Protein AF-A0AAP4FE28-F1 (afdb_monomer_lite)

Sequence (82 aa):
VSLTEMVVLKPALNSFGRWDAEDHRKRVEQLITRMKEYGQLRFRVSLGNYFTGPGSIARSYRTAKTTMVVGKQRMPESRCYF

Organism: NCBI:txid156979

Secondar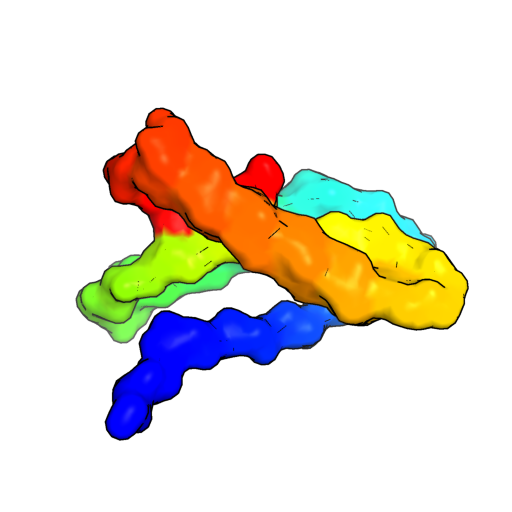y structure (DSSP, 8-state):
-----------SS-TTS---HHHHHHHHHHHHHHHHHH------EEPPPP--STTHHHHHHHHHHHHHHHHHHH-TT-SEE-

InterPro domains:
  IPR041522 CdaR, GGDEF-like domain [PF17853] (21-68)

pLDDT: mean 89.67, std 9.81, range [42.91, 97.31]

Radius of gyration: 13.63 Å; chains: 1; bounding box: 31×27×34 Å

Structure (mmCIF, N/CA/C/O backbone):
data_AF-A0AAP4FE28-F1
#
_entry.id   AF-A0AAP4FE28-F1
#
loop_
_atom_site.group_PDB
_atom_site.id
_atom_site.type_symbol
_atom_site.label_atom_id
_atom_site.label_alt_id
_atom_site.label_comp_id
_atom_site.label_asym_id
_atom_site.label_entity_id
_atom_site.label_seq_id
_atom_site.pdbx_PDB_ins_code
_atom_site.Cartn_x
_atom_site.Cartn_y
_atom_site.Cartn_z
_atom_site.occupancy
_atom_site.B_iso_or_equiv
_atom_site.auth_seq_id
_atom_site.auth_comp_id
_atom_site.auth_asym_id
_atom_site.auth_atom_id
_atom_site.pdbx_PDB_model_num
ATOM 1 N N . VAL A 1 1 ? -21.440 -11.691 4.097 1.00 42.91 1 VAL A N 1
ATOM 2 C CA . VAL A 1 1 ? -19.997 -11.358 4.218 1.00 42.91 1 VAL A CA 1
ATOM 3 C C . VAL A 1 1 ? -19.884 -9.837 4.201 1.00 42.91 1 VAL A C 1
ATOM 5 O O . VAL A 1 1 ? -20.503 -9.248 3.327 1.00 42.91 1 VAL A O 1
ATOM 8 N N . SER A 1 2 ? -19.221 -9.194 5.171 1.00 54.22 2 SER A N 1
ATOM 9 C CA . SER A 1 2 ? -19.060 -7.724 5.192 1.00 54.22 2 SER A CA 1
ATOM 10 C C . SER A 1 2 ? -17.740 -7.325 4.525 1.00 54.22 2 SER A C 1
ATOM 12 O O . SER A 1 2 ? -16.727 -7.985 4.755 1.00 54.22 2 SER A O 1
ATOM 14 N N . LEU A 1 3 ? -17.744 -6.275 3.697 1.00 64.06 3 LEU A N 1
ATOM 15 C CA . LEU A 1 3 ? -16.546 -5.751 3.035 1.00 64.06 3 LEU A CA 1
ATOM 16 C C . LEU A 1 3 ? -15.796 -4.831 4.015 1.00 64.06 3 LEU A C 1
ATOM 18 O O . LEU A 1 3 ? -16.013 -3.624 4.054 1.00 64.06 3 LEU A O 1
ATOM 22 N N . THR A 1 4 ? -14.955 -5.411 4.870 1.00 84.50 4 THR A N 1
ATOM 23 C CA . THR A 1 4 ? -14.222 -4.673 5.919 1.00 84.50 4 THR A CA 1
ATOM 24 C C . THR A 1 4 ? -12.843 -4.183 5.476 1.00 84.50 4 THR A C 1
ATOM 26 O O . THR A 1 4 ? -12.126 -3.562 6.262 1.00 84.50 4 THR A O 1
ATOM 29 N N . GLU A 1 5 ? -12.459 -4.458 4.228 1.00 88.12 5 GLU A N 1
ATOM 30 C CA . GLU A 1 5 ? -11.160 -4.106 3.664 1.00 88.12 5 GLU A CA 1
ATOM 31 C C . GLU A 1 5 ? -11.339 -3.302 2.375 1.00 88.12 5 GLU A C 1
ATOM 33 O O . GLU A 1 5 ? -12.093 -3.685 1.482 1.00 88.12 5 GLU A O 1
ATOM 38 N N . MET A 1 6 ? -10.604 -2.195 2.274 1.00 90.69 6 MET A N 1
ATOM 39 C CA . MET A 1 6 ? -10.508 -1.380 1.069 1.00 90.69 6 MET A CA 1
ATOM 40 C C . MET A 1 6 ? -9.050 -1.339 0.619 1.00 90.69 6 MET A C 1
ATOM 42 O O . MET A 1 6 ? -8.150 -1.115 1.429 1.00 90.69 6 MET A O 1
ATOM 46 N N . VAL A 1 7 ? -8.822 -1.535 -0.678 1.00 93.00 7 VAL A N 1
ATOM 4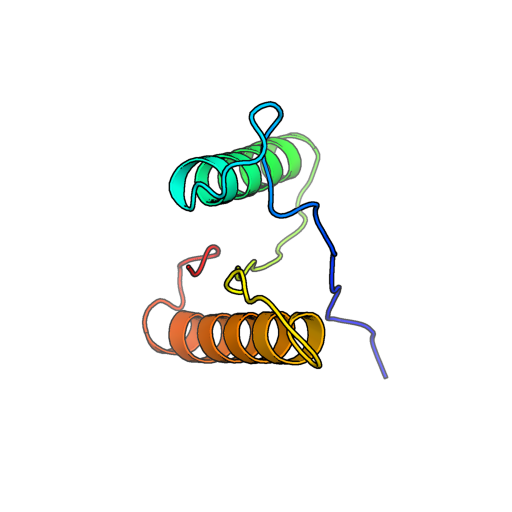7 C CA . VAL A 1 7 ? -7.497 -1.433 -1.297 1.00 93.00 7 VAL A CA 1
ATOM 48 C C . VAL A 1 7 ? -7.494 -0.222 -2.213 1.00 93.00 7 VAL A C 1
ATOM 50 O O . VAL A 1 7 ? -8.330 -0.118 -3.106 1.00 93.00 7 VAL A O 1
ATOM 53 N N . VAL A 1 8 ? -6.549 0.688 -1.992 1.00 92.56 8 VAL A N 1
ATOM 54 C CA . VAL A 1 8 ? -6.409 1.916 -2.778 1.00 92.56 8 VAL A CA 1
ATOM 55 C C . VAL A 1 8 ? -5.081 1.877 -3.515 1.00 92.56 8 VAL A C 1
ATOM 57 O O . VAL A 1 8 ? -4.030 1.698 -2.901 1.00 92.56 8 VAL A O 1
ATOM 60 N N . LEU A 1 9 ? -5.127 2.064 -4.832 1.00 93.19 9 LEU A N 1
ATOM 61 C CA . LEU A 1 9 ? -3.933 2.290 -5.635 1.00 93.19 9 LEU A CA 1
ATOM 62 C C . LEU A 1 9 ? -3.648 3.786 -5.705 1.00 93.19 9 LEU A C 1
ATOM 64 O O . LEU A 1 9 ? -4.534 4.596 -5.969 1.00 93.19 9 LEU A O 1
ATOM 68 N N . LYS A 1 10 ? -2.385 4.140 -5.489 1.00 91.25 10 LYS A N 1
ATOM 69 C CA . LYS A 1 10 ? -1.880 5.503 -5.597 1.00 91.25 10 LYS A CA 1
ATOM 70 C C . LYS A 1 10 ? -0.675 5.500 -6.540 1.00 91.25 10 LYS A C 1
ATOM 72 O O . LYS A 1 10 ? 0.138 4.578 -6.452 1.00 91.25 10 LYS A O 1
ATOM 77 N N . PRO A 1 11 ? -0.513 6.521 -7.399 1.00 91.12 11 PRO A N 1
ATOM 78 C CA . PRO A 1 11 ? 0.721 6.707 -8.150 1.00 91.12 11 PRO A CA 1
ATOM 79 C C . PRO A 1 11 ? 1.942 6.686 -7.223 1.00 91.12 11 PRO A C 1
ATOM 81 O O . PRO A 1 11 ? 1.983 7.407 -6.223 1.00 91.12 11 PRO A O 1
ATOM 84 N N . ALA A 1 12 ? 2.921 5.842 -7.550 1.00 91.19 12 ALA A N 1
ATOM 85 C CA . ALA A 1 12 ? 4.118 5.651 -6.733 1.00 91.19 12 ALA A CA 1
ATOM 86 C C . ALA A 1 12 ? 5.124 6.803 -6.875 1.00 91.19 12 ALA A C 1
ATOM 88 O O . ALA A 1 12 ? 5.914 7.046 -5.965 1.00 91.19 12 ALA A O 1
ATOM 89 N N . LEU A 1 13 ? 5.098 7.505 -8.006 1.00 93.50 13 LEU A N 1
ATOM 90 C CA . LEU A 1 13 ? 6.046 8.567 -8.311 1.00 93.50 13 LEU A CA 1
ATOM 91 C C . LEU A 1 13 ? 5.453 9.931 -7.958 1.00 93.50 13 LEU A C 1
ATOM 93 O O . LEU A 1 13 ? 4.262 10.179 -8.161 1.00 93.50 13 LEU A O 1
ATOM 97 N N . ASN A 1 14 ? 6.289 10.810 -7.417 1.00 89.94 14 ASN A N 1
ATOM 98 C CA . ASN A 1 14 ? 5.962 12.221 -7.251 1.00 89.94 14 ASN A CA 1
ATOM 99 C C . ASN A 1 14 ? 6.065 12.971 -8.595 1.00 89.94 14 ASN A C 1
ATOM 101 O O . ASN A 1 14 ? 6.418 12.390 -9.623 1.00 89.94 14 ASN A O 1
ATOM 105 N N . SER A 1 15 ? 5.792 14.277 -8.590 1.00 88.81 15 SER A N 1
ATOM 106 C CA . SER A 1 15 ? 5.843 15.122 -9.794 1.00 88.81 15 SER A CA 1
ATOM 107 C C . SER A 1 15 ? 7.218 15.166 -10.478 1.00 88.81 15 SER A C 1
ATOM 109 O O . SER A 1 15 ? 7.307 15.563 -11.632 1.00 88.81 15 SER A O 1
ATOM 111 N N . PHE A 1 16 ? 8.282 14.736 -9.791 1.00 92.06 16 PHE A N 1
ATOM 112 C CA . PHE A 1 16 ? 9.644 14.636 -10.324 1.00 92.06 16 PHE A CA 1
ATOM 113 C C . PHE A 1 16 ? 9.985 13.230 -10.843 1.00 92.06 16 PHE A C 1
ATOM 115 O O . PHE A 1 16 ? 11.147 12.948 -11.130 1.00 92.06 16 PHE A O 1
ATOM 122 N N . GLY A 1 17 ? 9.010 12.316 -10.906 1.00 92.19 17 GLY A N 1
ATOM 123 C CA . GLY A 1 17 ? 9.225 10.938 -11.348 1.00 92.19 17 GLY A CA 1
ATOM 124 C C . GLY A 1 17 ? 9.987 10.073 -10.340 1.00 92.19 17 GLY A C 1
ATOM 125 O O . GLY A 1 17 ? 10.494 9.015 -10.708 1.00 92.19 17 GLY A O 1
ATOM 126 N N . ARG A 1 18 ? 10.093 10.498 -9.072 1.00 93.00 18 ARG A N 1
ATOM 127 C CA . ARG A 1 18 ? 10.837 9.778 -8.028 1.00 93.00 18 ARG A CA 1
ATOM 128 C C . ARG A 1 18 ? 9.896 9.118 -7.034 1.00 93.00 18 ARG A C 1
ATOM 130 O O . ARG A 1 18 ? 8.848 9.667 -6.697 1.00 93.00 18 ARG A O 1
ATOM 137 N N . TRP A 1 19 ? 10.296 7.949 -6.547 1.00 92.50 19 TRP A N 1
ATOM 138 C CA . TRP A 1 19 ? 9.658 7.333 -5.393 1.00 92.50 19 TRP A CA 1
ATOM 139 C C . TRP A 1 19 ? 10.285 7.876 -4.107 1.00 92.50 19 TRP A C 1
ATOM 141 O O . TRP A 1 19 ? 11.507 7.926 -3.990 1.00 92.50 19 TRP A O 1
ATOM 151 N N . ASP A 1 20 ? 9.437 8.273 -3.163 1.00 93.31 20 ASP A N 1
ATOM 152 C CA . ASP A 1 20 ? 9.829 8.798 -1.857 1.00 93.31 20 ASP A CA 1
ATOM 153 C C . ASP A 1 20 ? 8.902 8.201 -0.792 1.00 93.31 20 ASP A C 1
ATOM 155 O O . ASP A 1 20 ? 7.721 8.548 -0.706 1.00 93.31 20 ASP A O 1
ATOM 159 N N . ALA A 1 21 ? 9.432 7.261 -0.007 1.00 90.88 21 ALA A N 1
ATOM 160 C C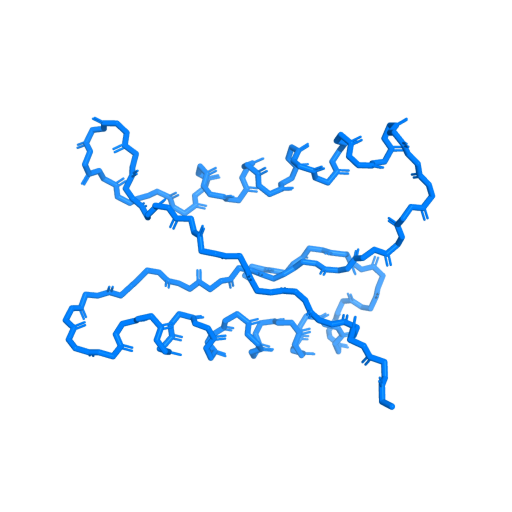A . ALA A 1 21 ? 8.685 6.571 1.041 1.00 90.88 21 ALA A CA 1
ATOM 161 C C . ALA A 1 21 ? 8.089 7.536 2.073 1.00 90.88 21 ALA A C 1
ATOM 163 O O . ALA A 1 21 ? 6.973 7.318 2.548 1.00 90.88 21 ALA A O 1
ATOM 164 N N . GLU A 1 22 ? 8.817 8.603 2.403 1.00 92.56 22 GLU A N 1
ATOM 165 C CA . GLU A 1 22 ? 8.424 9.530 3.455 1.00 92.56 22 GLU A CA 1
ATOM 166 C C . GLU A 1 22 ? 7.295 10.451 2.985 1.00 92.56 22 GLU A C 1
ATOM 168 O O . GLU A 1 22 ? 6.348 10.709 3.727 1.00 92.56 22 GLU A O 1
ATOM 173 N N . ASP A 1 23 ? 7.323 10.885 1.721 1.00 92.38 23 ASP A N 1
ATOM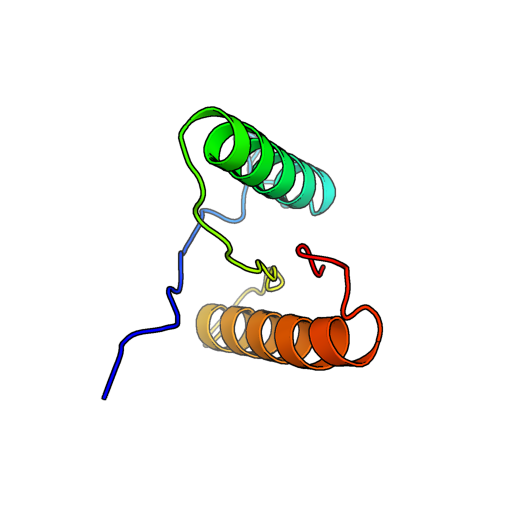 174 C CA . ASP A 1 23 ? 6.189 11.593 1.108 1.00 92.38 23 ASP A CA 1
ATOM 175 C C . ASP A 1 23 ? 4.920 10.720 1.117 1.00 92.38 23 ASP A C 1
ATOM 177 O O . ASP A 1 23 ? 3.831 11.186 1.466 1.00 92.38 23 ASP A O 1
ATOM 181 N N . HIS A 1 24 ? 5.036 9.425 0.804 1.00 91.44 24 HIS A N 1
ATOM 182 C CA . HIS A 1 24 ? 3.892 8.505 0.869 1.00 91.44 24 HIS A CA 1
ATOM 183 C C . HIS A 1 24 ? 3.367 8.321 2.292 1.00 91.44 24 HIS A C 1
ATOM 185 O O . HIS A 1 24 ? 2.149 8.356 2.495 1.00 91.44 24 HIS A O 1
ATOM 191 N N . ARG A 1 25 ? 4.261 8.190 3.277 1.00 92.19 25 ARG A N 1
ATOM 192 C CA . ARG A 1 25 ? 3.897 8.105 4.694 1.00 92.19 25 ARG A CA 1
ATOM 193 C C . ARG A 1 25 ? 3.153 9.357 5.157 1.00 92.19 25 ARG A C 1
ATOM 195 O O . ARG A 1 25 ? 2.035 9.246 5.662 1.00 92.19 25 ARG A O 1
ATOM 202 N N . LYS A 1 26 ? 3.714 10.545 4.902 1.00 92.44 26 LYS A N 1
ATOM 203 C CA . LYS A 1 26 ? 3.108 11.840 5.259 1.00 92.44 26 LYS A CA 1
ATOM 204 C C . LYS A 1 26 ? 1.709 12.002 4.676 1.00 92.44 26 LYS A C 1
ATOM 206 O O . LYS A 1 26 ? 0.809 12.499 5.346 1.00 92.44 26 LYS A O 1
ATOM 211 N N . ARG A 1 27 ? 1.486 11.547 3.442 1.00 89.56 27 ARG A N 1
ATOM 212 C CA . ARG A 1 27 ? 0.162 11.605 2.800 1.00 89.56 27 ARG A CA 1
ATOM 213 C C . ARG A 1 27 ? -0.866 10.700 3.473 1.00 89.56 27 ARG A C 1
ATOM 215 O O . ARG A 1 27 ? -2.026 11.093 3.587 1.00 89.56 27 ARG A O 1
ATOM 222 N N . VAL A 1 28 ? -0.465 9.512 3.928 1.00 90.25 28 VAL A N 1
ATOM 223 C CA . VAL A 1 28 ? -1.349 8.638 4.717 1.00 90.25 28 VAL A CA 1
ATOM 224 C C . VAL A 1 28 ? -1.668 9.272 6.064 1.00 90.25 28 VAL A C 1
ATOM 226 O O . VAL A 1 28 ? -2.826 9.282 6.473 1.00 90.25 28 VAL A O 1
ATOM 229 N N . GLU A 1 29 ? -0.672 9.845 6.734 1.00 90.12 29 GLU A N 1
ATOM 230 C CA . GLU A 1 29 ? -0.878 10.548 8.002 1.00 90.12 29 GLU A CA 1
ATOM 231 C C . GLU A 1 29 ? -1.845 11.732 7.833 1.00 90.12 29 GLU A C 1
ATOM 233 O O . GLU A 1 29 ? -2.798 11.852 8.600 1.00 90.12 29 GLU A O 1
ATOM 238 N N . GLN A 1 30 ? -1.698 12.533 6.773 1.00 90.06 30 GLN A N 1
ATOM 239 C CA . GLN A 1 30 ? -2.629 13.618 6.435 1.00 90.06 30 GLN A CA 1
ATOM 240 C C . GLN A 1 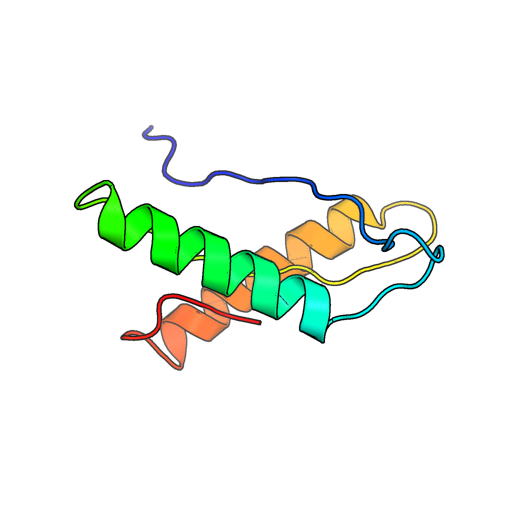30 ? -4.055 13.124 6.160 1.00 90.06 30 GLN A C 1
ATOM 242 O O . GLN A 1 30 ? -5.014 13.739 6.628 1.00 90.06 30 GLN A O 1
ATOM 247 N N . LEU A 1 31 ? -4.216 12.019 5.421 1.00 86.50 31 LEU A N 1
ATOM 248 C CA . LEU A 1 31 ? -5.526 11.403 5.189 1.00 86.50 31 LEU A CA 1
ATOM 249 C C . LEU A 1 31 ? -6.187 11.021 6.517 1.00 86.50 31 LEU A C 1
ATOM 251 O O . LEU A 1 31 ? -7.360 11.313 6.736 1.00 86.50 31 LEU A O 1
ATOM 255 N N . ILE A 1 32 ? -5.426 10.403 7.417 1.00 85.88 32 ILE A N 1
ATOM 256 C CA . ILE A 1 32 ? -5.923 9.966 8.722 1.00 85.88 32 ILE A CA 1
ATOM 257 C C . ILE A 1 32 ? -6.290 11.162 9.597 1.00 85.88 32 ILE A C 1
ATOM 259 O O . ILE A 1 32 ? -7.329 11.122 10.253 1.00 85.88 32 ILE A O 1
ATOM 263 N N . THR A 1 33 ? -5.483 12.225 9.596 1.00 87.19 33 THR A N 1
ATOM 264 C CA . THR A 1 33 ? -5.798 13.468 10.312 1.00 87.19 33 THR A CA 1
ATOM 265 C C . THR A 1 33 ? -7.121 14.057 9.830 1.00 87.19 33 THR A C 1
ATOM 267 O O . THR A 1 33 ? -8.015 14.253 10.647 1.00 87.19 33 THR A O 1
ATOM 270 N N . ARG A 1 34 ? -7.317 14.204 8.513 1.00 85.75 34 ARG A N 1
ATOM 271 C CA . ARG A 1 34 ? -8.590 14.697 7.955 1.00 85.75 34 ARG A CA 1
ATOM 272 C C . ARG A 1 34 ? -9.762 13.796 8.330 1.00 85.75 34 ARG A C 1
ATOM 274 O O . ARG A 1 34 ? -10.819 14.269 8.720 1.00 85.75 34 ARG A O 1
ATOM 281 N N . MET A 1 35 ? -9.592 12.479 8.262 1.00 80.00 35 MET A N 1
ATOM 282 C CA . MET A 1 35 ? -10.682 11.566 8.613 1.00 80.00 35 MET A CA 1
ATOM 283 C C . MET A 1 35 ? -11.060 11.623 10.098 1.00 80.00 35 MET A C 1
ATOM 285 O O . MET A 1 35 ? -12.224 11.396 10.415 1.00 80.00 35 MET A O 1
ATOM 289 N N . LYS A 1 36 ? -10.121 11.959 10.994 1.00 80.31 36 LYS A N 1
ATOM 290 C CA . LYS A 1 36 ? -10.431 12.235 12.407 1.00 80.31 36 LYS A CA 1
ATOM 291 C C . LYS A 1 36 ? -11.236 13.525 12.583 1.00 80.31 36 LYS A C 1
ATOM 293 O O . LYS A 1 36 ? -12.053 13.586 13.493 1.00 80.31 36 LYS A O 1
ATOM 298 N N . GLU A 1 37 ? -11.007 14.528 11.738 1.00 82.69 37 GLU A N 1
ATOM 299 C CA . GLU A 1 37 ? -11.729 15.808 11.772 1.00 82.69 37 GLU A CA 1
ATOM 300 C C . GLU A 1 37 ? -13.174 15.668 11.266 1.00 82.69 37 GLU A C 1
ATOM 302 O O . GLU A 1 37 ? -14.080 16.279 11.827 1.00 82.69 37 GLU A O 1
ATOM 307 N N . TYR A 1 38 ? -13.411 14.830 10.248 1.00 71.06 38 TYR A N 1
ATOM 308 C CA . TYR A 1 38 ? -14.720 14.698 9.590 1.00 71.06 38 TYR A CA 1
ATOM 309 C C . TYR A 1 38 ? -15.597 13.525 10.083 1.00 71.06 38 TYR A C 1
ATOM 311 O O . TYR A 1 38 ? -16.693 13.335 9.555 1.00 71.06 38 TYR A O 1
ATOM 319 N N . GLY A 1 39 ? -15.182 12.728 11.081 1.00 67.00 39 GLY A N 1
ATOM 320 C CA . GLY A 1 39 ? -16.060 11.698 11.659 1.00 67.00 39 GLY A CA 1
ATOM 321 C C . GLY A 1 39 ? -15.415 10.662 12.590 1.00 67.00 39 GLY A C 1
ATOM 322 O O . GLY A 1 39 ? -14.215 10.646 12.838 1.00 67.00 39 GLY A O 1
ATOM 323 N N . GLN A 1 40 ? -16.241 9.737 13.099 1.00 65.88 40 GLN A N 1
ATOM 324 C CA . GLN A 1 40 ? -15.840 8.667 14.032 1.00 65.88 40 GLN A CA 1
ATOM 325 C C . GLN A 1 40 ? -15.236 7.418 13.356 1.00 65.88 40 GLN A C 1
ATOM 327 O O . GLN A 1 40 ? -15.099 6.376 14.005 1.00 65.88 40 GLN A O 1
ATOM 332 N N . LEU A 1 41 ? -14.899 7.461 12.062 1.00 68.44 41 LEU A N 1
ATOM 333 C CA . LEU A 1 41 ? -14.534 6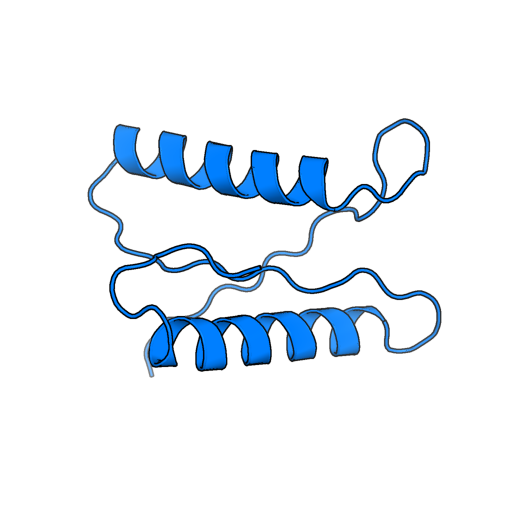.249 11.325 1.00 68.44 41 LEU A CA 1
ATOM 334 C C . LEU A 1 41 ? -13.213 5.653 11.848 1.00 68.44 41 LEU A C 1
ATOM 336 O O . LEU A 1 41 ? -12.132 6.224 11.695 1.00 68.44 41 LEU A O 1
ATOM 340 N N . ARG A 1 42 ? -13.295 4.475 12.477 1.00 78.19 42 ARG A N 1
ATOM 341 C CA . ARG A 1 42 ? -12.142 3.745 13.023 1.00 78.19 42 ARG A CA 1
ATOM 342 C C . ARG A 1 42 ? -11.633 2.740 11.996 1.00 78.19 42 ARG A C 1
ATOM 344 O O . ARG A 1 42 ? -12.097 1.607 11.952 1.00 78.19 42 ARG A O 1
ATOM 351 N N . PHE A 1 43 ? -10.653 3.143 11.197 1.00 85.12 43 PHE A N 1
ATOM 352 C CA . PHE A 1 43 ? -9.950 2.251 10.276 1.00 85.12 43 PHE A CA 1
ATOM 353 C C . PHE A 1 43 ? -8.456 2.200 10.611 1.00 85.12 43 PHE A C 1
ATOM 355 O O . PHE A 1 43 ? -7.912 3.071 11.295 1.00 85.12 43 PHE A O 1
ATOM 362 N N . ARG A 1 44 ? -7.810 1.127 10.157 1.00 90.69 44 ARG A N 1
ATOM 363 C CA . ARG A 1 44 ? -6.361 0.931 10.220 1.00 90.69 44 ARG A CA 1
ATOM 364 C C . ARG A 1 44 ? -5.820 0.988 8.798 1.00 90.69 44 ARG A C 1
ATOM 366 O O . ARG A 1 44 ? -6.470 0.476 7.887 1.00 90.69 44 ARG A O 1
ATOM 373 N N . VAL A 1 45 ? -4.640 1.568 8.617 1.00 93.62 45 VAL A N 1
ATOM 374 C CA . VAL A 1 45 ? -3.984 1.708 7.313 1.00 93.62 45 VAL A CA 1
ATOM 375 C C . VAL A 1 45 ? -2.617 1.046 7.343 1.00 93.62 45 VAL A C 1
ATOM 377 O O . VAL A 1 45 ? -1.873 1.171 8.313 1.00 93.62 45 VAL A O 1
ATOM 380 N N . SER A 1 46 ? -2.288 0.366 6.250 1.00 95.12 46 SER A N 1
ATOM 381 C CA . SER A 1 46 ? -0.954 -0.153 5.970 1.00 95.12 46 SER A CA 1
ATOM 382 C C . SER A 1 46 ? -0.504 0.286 4.585 1.00 95.12 46 SER A C 1
ATOM 384 O O . SER A 1 46 ? -1.318 0.252 3.658 1.00 95.12 46 SER A O 1
ATOM 386 N N . LEU A 1 47 ? 0.775 0.616 4.417 1.00 94.12 47 LEU A N 1
ATOM 387 C CA . LEU A 1 47 ? 1.344 0.852 3.090 1.00 94.12 47 LEU A CA 1
ATOM 388 C C . LEU A 1 47 ? 2.042 -0.388 2.537 1.00 94.12 47 LEU A C 1
ATOM 390 O O . LEU A 1 47 ? 2.689 -1.145 3.255 1.00 94.12 47 LEU A O 1
ATOM 394 N N . GLY A 1 48 ? 1.887 -0.579 1.229 1.00 93.62 48 GLY A N 1
ATOM 395 C CA . GLY A 1 48 ? 2.714 -1.487 0.446 1.00 93.62 48 GLY A CA 1
ATOM 396 C C . GLY A 1 48 ? 3.924 -0.760 -0.123 1.00 93.62 48 GLY A C 1
ATOM 397 O O . GLY A 1 48 ? 3.958 0.468 -0.186 1.00 93.62 48 GLY A O 1
ATOM 398 N N . ASN A 1 49 ? 4.904 -1.530 -0.584 1.00 93.56 49 ASN A N 1
ATOM 399 C CA . ASN A 1 49 ? 6.108 -0.980 -1.196 1.00 93.56 49 ASN A CA 1
ATOM 400 C C . ASN A 1 49 ? 5.954 -0.766 -2.704 1.00 93.56 49 ASN A C 1
ATOM 402 O O . ASN A 1 49 ? 5.095 -1.368 -3.358 1.00 93.56 49 ASN A O 1
ATOM 406 N N . TYR A 1 50 ? 6.810 0.092 -3.257 1.00 94.50 50 TYR A N 1
ATOM 407 C CA . TYR A 1 50 ? 6.944 0.261 -4.697 1.00 94.50 50 TYR A CA 1
ATOM 408 C C . TYR A 1 50 ? 7.843 -0.830 -5.276 1.00 94.50 50 TYR A C 1
ATOM 410 O O . TYR A 1 50 ? 8.931 -1.100 -4.773 1.00 94.50 50 TYR A O 1
ATOM 418 N N . PHE A 1 51 ? 7.374 -1.452 -6.353 1.00 95.12 51 PHE A N 1
ATOM 419 C CA . PHE A 1 51 ? 8.104 -2.461 -7.105 1.00 95.12 51 PHE A CA 1
ATOM 420 C C . PHE A 1 51 ? 7.998 -2.140 -8.593 1.00 95.12 51 PHE A C 1
ATOM 422 O O . PHE A 1 51 ? 6.999 -1.579 -9.043 1.00 95.12 51 PHE A O 1
ATOM 429 N N . THR A 1 52 ? 8.997 -2.547 -9.366 1.00 94.81 52 THR A N 1
ATOM 430 C CA . THR A 1 52 ? 8.991 -2.462 -10.829 1.00 94.81 52 THR A CA 1
ATOM 431 C C . THR A 1 52 ? 8.838 -3.851 -11.449 1.00 94.81 52 THR A C 1
ATOM 433 O O . THR A 1 52 ? 9.036 -4.873 -10.787 1.00 94.81 52 THR A O 1
ATOM 436 N N . GLY A 1 53 ? 8.455 -3.884 -12.726 1.00 96.00 53 GLY A N 1
ATOM 437 C CA . GLY A 1 53 ? 8.301 -5.116 -13.496 1.00 96.00 53 GLY A CA 1
ATOM 438 C C . GLY A 1 53 ? 6.963 -5.844 -13.293 1.00 96.00 53 GLY A C 1
ATOM 439 O O . GLY A 1 53 ? 6.074 -5.361 -12.580 1.00 96.00 53 GLY A O 1
ATOM 440 N N . PRO A 1 54 ? 6.794 -7.004 -13.952 1.00 97.19 54 PRO A N 1
ATOM 441 C CA . PRO A 1 54 ? 5.571 -7.796 -13.880 1.00 97.19 54 PRO A CA 1
ATOM 442 C C . PRO A 1 54 ? 5.217 -8.200 -12.444 1.00 97.19 54 PRO A C 1
ATOM 444 O O . PRO A 1 54 ? 6.075 -8.575 -11.646 1.00 97.19 54 PRO A O 1
ATOM 447 N N . GLY A 1 55 ? 3.930 -8.120 -12.099 1.00 96.38 55 GLY A N 1
ATOM 448 C CA . GLY A 1 55 ? 3.440 -8.494 -10.768 1.00 96.38 55 GLY A CA 1
ATOM 449 C C . GLY A 1 55 ? 3.779 -7.502 -9.647 1.00 96.38 55 GLY A C 1
ATOM 450 O O . GLY A 1 55 ? 3.510 -7.792 -8.480 1.00 96.38 55 GLY A O 1
ATOM 451 N N . SER A 1 56 ? 4.324 -6.327 -9.969 1.00 96.62 56 SER A N 1
ATOM 452 C CA . SER A 1 56 ? 4.656 -5.273 -9.001 1.00 96.62 56 SER A CA 1
ATOM 453 C C . SER A 1 56 ? 3.477 -4.869 -8.110 1.00 96.62 56 SER A C 1
ATOM 455 O O . SER A 1 56 ? 3.627 -4.801 -6.891 1.00 96.62 56 SER A O 1
ATOM 457 N N . ILE A 1 57 ? 2.287 -4.684 -8.689 1.00 95.88 57 ILE A N 1
ATOM 458 C CA . ILE A 1 57 ? 1.061 -4.339 -7.949 1.00 95.88 57 ILE A CA 1
ATOM 459 C C . ILE A 1 57 ? 0.693 -5.448 -6.958 1.00 95.88 57 ILE A C 1
ATOM 461 O O . ILE A 1 57 ? 0.411 -5.176 -5.792 1.00 95.88 57 ILE A O 1
ATOM 465 N N . ALA A 1 58 ? 0.756 -6.712 -7.388 1.00 96.94 58 ALA A N 1
ATOM 466 C CA . ALA A 1 58 ? 0.462 -7.848 -6.521 1.00 96.94 58 ALA A CA 1
ATOM 467 C C . ALA A 1 58 ? 1.466 -7.949 -5.361 1.00 96.94 58 ALA A C 1
ATOM 469 O O . ALA A 1 58 ? 1.069 -8.208 -4.224 1.00 96.94 58 ALA A O 1
ATOM 470 N N . ARG A 1 59 ? 2.758 -7.702 -5.620 1.00 97.06 59 ARG A N 1
ATOM 471 C CA . ARG A 1 59 ? 3.790 -7.627 -4.572 1.00 97.06 59 ARG A CA 1
ATOM 472 C C . ARG A 1 59 ? 3.521 -6.474 -3.610 1.00 97.06 59 ARG A C 1
ATOM 474 O O . ARG A 1 59 ? 3.565 -6.694 -2.403 1.00 97.06 59 ARG A O 1
ATOM 481 N N . SER A 1 60 ? 3.168 -5.296 -4.124 1.00 96.94 60 SER A N 1
ATOM 482 C CA . SER A 1 60 ? 2.812 -4.129 -3.311 1.00 96.94 60 SER A CA 1
ATOM 483 C C . SER A 1 60 ? 1.658 -4.452 -2.359 1.00 96.94 60 SER A C 1
ATOM 485 O O . SER A 1 60 ? 1.811 -4.337 -1.141 1.00 96.94 60 SER A O 1
ATOM 487 N N . TYR A 1 61 ? 0.559 -5.002 -2.883 1.00 97.00 61 TYR A N 1
ATOM 488 C CA . TYR A 1 61 ? -0.590 -5.426 -2.082 1.00 97.00 61 TYR A CA 1
ATOM 489 C C . TYR A 1 61 ? -0.221 -6.469 -1.018 1.00 97.00 61 TYR A C 1
ATOM 491 O O . TYR A 1 61 ? -0.590 -6.322 0.147 1.00 97.00 61 TYR A O 1
ATOM 499 N N . ARG A 1 62 ? 0.539 -7.509 -1.389 1.00 96.75 62 ARG A N 1
ATOM 500 C CA . ARG A 1 62 ? 0.980 -8.542 -0.438 1.00 96.75 62 ARG A CA 1
ATOM 501 C C . ARG A 1 62 ? 1.814 -7.941 0.689 1.00 96.75 62 ARG A C 1
ATOM 503 O O . ARG A 1 62 ? 1.578 -8.282 1.843 1.00 96.75 62 ARG A O 1
ATOM 510 N N . THR A 1 63 ? 2.732 -7.022 0.375 1.00 96.69 63 THR A N 1
ATOM 511 C CA . THR A 1 63 ? 3.508 -6.331 1.415 1.00 96.69 63 THR A CA 1
ATOM 512 C C . THR A 1 63 ? 2.622 -5.490 2.324 1.00 96.69 63 THR A C 1
ATOM 514 O O . THR A 1 63 ? 2.735 -5.639 3.532 1.00 96.69 63 THR A O 1
ATOM 517 N N . ALA A 1 64 ? 1.667 -4.726 1.779 1.00 96.44 64 ALA A N 1
ATOM 518 C CA . ALA A 1 64 ? 0.713 -3.961 2.584 1.00 96.44 64 ALA A CA 1
ATOM 519 C C . ALA A 1 64 ? -0.063 -4.868 3.551 1.00 96.44 64 ALA A C 1
ATOM 521 O O . ALA A 1 64 ? -0.163 -4.587 4.743 1.00 96.44 64 ALA A O 1
ATOM 522 N N . LYS A 1 65 ? -0.561 -6.006 3.052 1.00 96.44 65 LYS A N 1
ATOM 523 C CA . LYS A 1 65 ? -1.311 -6.974 3.858 1.00 96.44 65 LYS A CA 1
ATOM 524 C C . LYS A 1 65 ? -0.462 -7.559 4.987 1.00 96.44 65 LYS A C 1
ATOM 526 O O . LYS A 1 65 ? -0.928 -7.623 6.123 1.00 96.44 65 LYS A O 1
ATOM 531 N N . THR A 1 66 ? 0.782 -7.939 4.706 1.00 97.06 66 THR A N 1
ATOM 532 C CA . THR A 1 66 ? 1.711 -8.418 5.739 1.00 97.06 66 THR A CA 1
ATOM 533 C C . THR A 1 66 ? 2.012 -7.326 6.766 1.00 97.06 66 THR A C 1
ATOM 535 O O . THR A 1 66 ? 1.920 -7.589 7.964 1.00 97.06 66 THR A O 1
ATOM 538 N N . THR A 1 67 ? 2.284 -6.095 6.323 1.00 96.88 67 THR A N 1
ATOM 539 C CA . THR A 1 67 ? 2.509 -4.932 7.194 1.00 96.88 67 THR A CA 1
ATOM 540 C C . THR A 1 67 ? 1.310 -4.679 8.114 1.00 96.88 67 THR A C 1
ATOM 542 O O . THR A 1 67 ? 1.491 -4.453 9.307 1.00 96.88 67 THR A O 1
ATOM 545 N N . MET A 1 68 ? 0.077 -4.808 7.612 1.00 96.19 68 MET A N 1
ATOM 546 C CA . MET A 1 68 ? -1.142 -4.719 8.425 1.00 96.19 68 MET A CA 1
ATOM 547 C C . MET A 1 68 ? -1.207 -5.803 9.507 1.00 96.19 68 MET A C 1
ATOM 549 O O . MET A 1 68 ? -1.533 -5.510 10.656 1.00 96.19 68 MET A O 1
ATOM 553 N N . VAL A 1 69 ? -0.941 -7.061 9.144 1.00 96.56 69 VAL A N 1
ATOM 554 C CA . VAL A 1 69 ? -1.010 -8.200 10.074 1.00 96.56 69 VAL A CA 1
ATOM 555 C C . VAL A 1 69 ? 0.040 -8.057 11.174 1.00 96.56 69 VAL A C 1
ATOM 557 O O . VAL A 1 69 ? -0.302 -8.074 12.357 1.00 96.56 69 VAL A O 1
ATOM 560 N N . VAL A 1 70 ? 1.302 -7.845 10.792 1.00 97.31 70 VAL A N 1
ATOM 561 C CA . VAL A 1 70 ? 2.418 -7.687 11.735 1.00 97.31 70 VAL A CA 1
ATOM 562 C C . VAL A 1 70 ? 2.231 -6.436 12.591 1.00 97.31 70 VAL A C 1
ATOM 564 O O . VAL A 1 70 ? 2.447 -6.475 13.801 1.00 97.31 70 VAL A O 1
ATOM 567 N N . GLY A 1 71 ? 1.782 -5.337 11.984 1.00 96.56 71 GLY A N 1
ATOM 568 C CA . GLY A 1 71 ? 1.504 -4.083 12.669 1.00 96.56 71 GLY A CA 1
ATOM 569 C C . GLY A 1 71 ? 0.431 -4.225 13.746 1.00 96.56 71 GLY A C 1
ATOM 570 O O . GLY A 1 71 ? 0.661 -3.827 14.884 1.00 96.56 71 GLY A O 1
ATOM 571 N N . LYS A 1 72 ? -0.702 -4.869 13.434 1.00 95.38 72 LYS A N 1
ATOM 572 C CA . LYS A 1 72 ? -1.763 -5.164 14.415 1.00 95.38 72 LYS A CA 1
ATOM 573 C C . LYS A 1 72 ? -1.265 -6.023 15.576 1.00 95.38 72 LYS A C 1
ATOM 575 O O . LYS A 1 72 ? -1.702 -5.814 16.701 1.00 95.38 72 LYS A O 1
ATOM 580 N N . GLN A 1 73 ? -0.379 -6.980 15.300 1.00 97.06 73 GLN A N 1
ATOM 581 C CA . GLN A 1 73 ? 0.166 -7.877 16.318 1.00 97.06 73 GLN A CA 1
ATOM 582 C C . GLN A 1 73 ? 1.173 -7.171 17.234 1.00 97.06 73 GLN A C 1
ATOM 584 O O . GLN A 1 73 ? 1.128 -7.354 18.445 1.00 97.06 73 GLN A O 1
ATOM 589 N N . ARG A 1 74 ? 2.093 -6.381 16.667 1.00 96.88 74 ARG A N 1
ATOM 590 C CA . ARG A 1 74 ? 3.180 -5.735 17.424 1.00 96.88 74 ARG A CA 1
ATOM 591 C C . ARG A 1 74 ? 2.776 -4.401 18.051 1.00 96.88 74 ARG A C 1
ATOM 593 O O . ARG A 1 74 ? 3.355 -4.008 19.054 1.00 96.88 74 ARG A O 1
ATOM 600 N N . MET A 1 75 ? 1.826 -3.693 17.446 1.00 95.81 75 MET A N 1
ATOM 601 C CA . MET A 1 75 ? 1.401 -2.343 17.829 1.00 95.81 75 MET A CA 1
ATOM 602 C C . MET A 1 75 ? -0.136 -2.235 17.761 1.00 95.81 75 MET A C 1
ATOM 604 O O . MET A 1 75 ? -0.671 -1.535 16.893 1.00 95.81 75 MET A O 1
ATOM 608 N N . PRO A 1 76 ? -0.872 -2.929 18.649 1.00 93.00 76 PRO A N 1
ATOM 609 C CA . PRO A 1 76 ? -2.335 -3.035 18.577 1.00 93.00 76 PRO A CA 1
ATOM 610 C C . PRO A 1 76 ? -3.058 -1.683 18.685 1.00 93.00 76 PRO A C 1
ATOM 612 O O . PRO A 1 76 ? -4.086 -1.486 18.025 1.00 93.00 76 PRO A O 1
ATOM 615 N N . GLU A 1 77 ? -2.478 -0.747 19.442 1.00 91.69 77 GLU A N 1
ATOM 616 C CA . GLU A 1 77 ? -2.992 0.616 19.639 1.00 91.69 77 GLU A CA 1
ATOM 617 C C . GLU A 1 77 ? -2.686 1.556 18.463 1.00 91.69 77 GLU A C 1
ATOM 619 O O . GLU A 1 77 ? -3.347 2.584 18.290 1.00 91.69 77 GLU A O 1
ATOM 624 N N . SER A 1 78 ? -1.713 1.205 17.613 1.00 90.50 78 SER A N 1
ATOM 625 C CA . SER A 1 78 ? -1.440 1.978 16.404 1.00 90.50 78 SER A CA 1
ATOM 626 C C . SER A 1 78 ? -2.542 1.762 15.366 1.00 90.50 78 SER A C 1
ATOM 628 O O . SER A 1 78 ? -3.224 0.734 15.320 1.00 90.50 78 SER A O 1
ATOM 630 N N . ARG A 1 79 ? -2.715 2.760 14.501 1.00 88.38 79 ARG A N 1
ATOM 631 C CA . ARG A 1 79 ? -3.629 2.709 13.352 1.00 88.38 79 ARG A CA 1
ATOM 632 C C . ARG A 1 79 ? -2.914 2.835 12.013 1.00 88.38 79 ARG A C 1
ATOM 634 O O . ARG A 1 79 ? -3.561 2.671 10.983 1.00 88.38 79 ARG A O 1
ATOM 641 N N . CYS A 1 80 ? -1.611 3.094 12.038 1.00 91.00 80 CYS A N 1
ATOM 642 C CA . CYS A 1 80 ? -0.769 3.243 10.861 1.00 91.00 80 CYS A CA 1
ATOM 643 C C . CYS A 1 80 ? 0.376 2.241 10.943 1.00 91.00 80 CYS A C 1
ATOM 645 O O . CYS A 1 80 ? 1.051 2.155 11.973 1.00 91.00 80 CYS A O 1
ATOM 647 N N . TYR A 1 81 ? 0.608 1.522 9.852 1.00 93.44 81 TYR A N 1
ATOM 648 C CA . TYR A 1 81 ? 1.674 0.536 9.745 1.00 93.44 81 TYR A CA 1
ATOM 649 C C . TYR A 1 81 ? 2.413 0.740 8.421 1.00 93.44 81 TYR A C 1
ATOM 651 O O . TYR A 1 81 ? 1.783 0.838 7.365 1.00 93.44 81 TYR A O 1
ATOM 659 N N . PHE A 1 82 ? 3.737 0.821 8.471 1.00 89.88 82 PHE A N 1
ATOM 660 C CA . PHE A 1 82 ? 4.588 1.112 7.319 1.00 89.88 82 PHE A CA 1
ATOM 661 C C . PHE A 1 82 ? 5.726 0.100 7.271 1.00 89.88 82 PHE A C 1
ATOM 663 O O . PHE A 1 82 ? 6.253 -0.209 8.365 1.00 89.88 82 PHE A O 1
#

Foldseek 3Di:
DDPQDDDDDDDQADPVRDGDPVVVVVVVVVVVVVDVVVDDDDAAFFWFDQDDDPCRVVNRVVRRVVQVVVCCVPPVVDRYGD